Protein AF-A0A4W3GIQ6-F1 (afdb_monomer_lite)

Structure (mmCIF, N/CA/C/O backbone):
data_AF-A0A4W3GIQ6-F1
#
_entry.id   AF-A0A4W3GIQ6-F1
#
loop_
_atom_site.group_PDB
_atom_site.id
_atom_site.type_symbol
_atom_site.label_atom_id
_atom_site.label_alt_id
_atom_site.label_comp_id
_atom_site.label_asym_id
_atom_site.label_entity_id
_atom_site.label_seq_id
_atom_site.pdbx_PDB_ins_code
_atom_site.Cartn_x
_atom_site.Cartn_y
_atom_site.Cartn_z
_atom_site.occupancy
_atom_site.B_iso_or_equiv
_atom_site.auth_seq_id
_atom_site.auth_comp_id
_atom_site.auth_asym_id
_atom_site.auth_atom_id
_atom_site.pdbx_PDB_model_num
ATOM 1 N N . MET A 1 1 ? 20.572 2.995 -26.412 1.00 50.03 1 MET A N 1
ATOM 2 C CA . MET A 1 1 ? 19.879 2.388 -25.250 1.00 50.03 1 MET A CA 1
ATOM 3 C C . MET A 1 1 ? 20.433 2.859 -23.903 1.00 50.03 1 MET A C 1
ATOM 5 O O . MET A 1 1 ? 19.616 3.106 -23.028 1.00 50.03 1 MET A O 1
ATOM 9 N N . CYS A 1 2 ? 21.740 3.124 -23.748 1.00 49.47 2 CYS A N 1
ATOM 10 C CA . CYS A 1 2 ? 22.317 3.645 -22.491 1.00 49.47 2 CYS A CA 1
ATOM 11 C C . CYS A 1 2 ? 21.646 4.917 -21.933 1.00 49.47 2 CYS A C 1
ATOM 13 O O . CYS A 1 2 ? 21.373 4.973 -20.739 1.00 49.47 2 CYS A O 1
ATOM 15 N N . LEU A 1 3 ? 21.278 5.895 -22.777 1.00 50.72 3 LEU A N 1
ATOM 16 C CA . LEU A 1 3 ? 20.589 7.113 -22.309 1.00 50.72 3 LEU A CA 1
ATOM 17 C C . LEU A 1 3 ? 19.235 6.830 -21.635 1.00 50.72 3 LEU A C 1
ATOM 19 O O . LEU A 1 3 ? 18.854 7.556 -20.724 1.00 50.72 3 LEU A O 1
ATOM 23 N N . ARG A 1 4 ? 18.512 5.782 -22.060 1.00 53.38 4 ARG A N 1
ATOM 24 C CA . ARG A 1 4 ? 17.213 5.397 -21.479 1.00 53.38 4 ARG A CA 1
ATOM 25 C C . ARG A 1 4 ? 17.371 4.741 -20.108 1.00 53.38 4 ARG A C 1
ATOM 27 O O . ARG A 1 4 ? 16.558 5.010 -19.238 1.00 53.38 4 ARG A O 1
ATOM 34 N N . VAL A 1 5 ? 18.429 3.958 -19.893 1.00 54.69 5 VAL A N 1
ATOM 35 C CA . VAL A 1 5 ? 18.734 3.335 -18.590 1.00 54.69 5 VAL A CA 1
ATOM 36 C C . VAL A 1 5 ? 19.103 4.397 -17.560 1.00 54.69 5 VAL A C 1
ATOM 38 O O . VAL A 1 5 ? 18.556 4.413 -16.459 1.00 54.69 5 VAL A O 1
ATOM 41 N N . THR A 1 6 ? 19.961 5.344 -17.950 1.00 55.41 6 THR A N 1
ATOM 42 C CA . THR A 1 6 ? 20.286 6.509 -17.124 1.00 55.41 6 THR A CA 1
ATOM 43 C C . THR A 1 6 ? 19.043 7.351 -16.850 1.00 55.41 6 THR A C 1
ATOM 45 O O . THR A 1 6 ? 18.861 7.768 -15.718 1.00 55.41 6 THR A O 1
ATOM 48 N N . LEU A 1 7 ? 18.144 7.540 -17.827 1.00 54.91 7 LEU A N 1
ATOM 49 C CA . LEU A 1 7 ? 16.871 8.249 -17.633 1.00 54.91 7 LEU A CA 1
ATOM 50 C C . LEU A 1 7 ? 15.909 7.526 -16.685 1.00 54.91 7 LEU A C 1
ATOM 52 O O . LEU A 1 7 ? 15.291 8.195 -15.870 1.00 54.91 7 LEU A O 1
ATOM 56 N N . VAL A 1 8 ? 15.782 6.197 -16.731 1.00 59.94 8 VAL A N 1
ATOM 57 C CA . VAL A 1 8 ? 14.928 5.448 -15.786 1.00 59.94 8 VAL A CA 1
ATOM 58 C C . VAL A 1 8 ? 15.462 5.587 -14.355 1.00 59.94 8 VAL A C 1
ATOM 60 O O . VAL A 1 8 ? 14.696 5.922 -13.454 1.00 59.94 8 VAL A O 1
ATOM 63 N N . PHE A 1 9 ? 16.778 5.461 -14.158 1.00 59.88 9 PHE A N 1
ATOM 64 C CA . PHE A 1 9 ? 17.417 5.661 -12.851 1.00 59.88 9 PHE A CA 1
ATOM 65 C C . PHE A 1 9 ? 17.487 7.132 -12.396 1.00 59.88 9 PHE A C 1
ATOM 67 O O . PHE A 1 9 ? 17.480 7.386 -11.194 1.00 59.88 9 PHE A O 1
ATOM 74 N N . LEU A 1 10 ? 17.523 8.109 -13.314 1.00 57.25 10 LEU A N 1
ATOM 75 C CA . LEU A 1 10 ? 17.414 9.539 -12.978 1.00 57.25 10 LEU A CA 1
ATOM 76 C C . LEU A 1 10 ? 15.967 9.966 -12.699 1.00 57.25 10 LEU A C 1
ATOM 78 O O . LEU A 1 10 ? 15.744 10.865 -11.894 1.00 57.25 10 LEU A O 1
ATOM 82 N N . SER A 1 11 ? 14.995 9.377 -13.400 1.00 60.41 11 SER A N 1
ATOM 83 C CA . SER A 1 11 ? 13.588 9.799 -13.357 1.00 60.41 11 SER A CA 1
ATOM 84 C C . SER A 1 11 ? 12.862 9.340 -12.099 1.00 60.41 11 SER A C 1
ATOM 86 O O . SER A 1 11 ? 11.933 10.019 -11.664 1.00 60.41 11 SER A O 1
ATOM 88 N N . VAL A 1 12 ? 13.292 8.232 -11.486 1.00 64.94 12 VAL A N 1
ATOM 89 C CA . VAL A 1 12 ? 12.781 7.778 -10.191 1.00 64.94 12 VAL A CA 1
ATOM 90 C C . VAL A 1 12 ? 13.842 8.062 -9.129 1.00 64.94 12 VAL A C 1
ATOM 92 O O . VAL A 1 12 ? 14.806 7.306 -9.018 1.00 64.94 12 VAL A O 1
ATOM 95 N N . PRO A 1 13 ? 13.705 9.132 -8.323 1.00 72.06 13 PRO A N 1
ATOM 96 C CA . PRO A 1 13 ? 14.735 9.484 -7.362 1.00 72.06 13 PRO A CA 1
ATOM 97 C C . PRO A 1 13 ? 14.794 8.400 -6.273 1.00 72.06 13 PRO A C 1
ATOM 99 O O . PRO A 1 13 ? 13.807 8.226 -5.546 1.00 72.06 13 PRO A O 1
ATOM 102 N N . PRO A 1 14 ? 15.928 7.701 -6.079 1.00 76.81 14 PRO A N 1
ATOM 103 C CA . PRO A 1 14 ? 16.051 6.669 -5.044 1.00 76.81 14 PRO A CA 1
ATOM 104 C C . PRO A 1 14 ? 15.769 7.224 -3.640 1.00 76.81 14 PRO A C 1
ATOM 106 O O . PRO A 1 14 ? 15.266 6.517 -2.770 1.00 76.81 14 PRO A O 1
ATOM 109 N N . GLN A 1 15 ? 16.000 8.525 -3.444 1.00 85.62 15 GLN A N 1
ATOM 110 C CA . GLN A 1 15 ? 15.651 9.255 -2.226 1.00 85.62 15 GLN A CA 1
ATOM 111 C C . GLN A 1 15 ? 14.144 9.241 -1.936 1.00 85.62 15 GLN A C 1
ATOM 113 O O . GLN A 1 15 ? 13.733 9.035 -0.794 1.00 85.62 15 GLN A O 1
ATOM 118 N N . VAL A 1 16 ? 13.308 9.435 -2.961 1.00 90.19 16 VAL A N 1
ATOM 119 C CA . VAL A 1 16 ? 11.848 9.448 -2.805 1.00 90.19 16 VAL A CA 1
ATOM 120 C C . VAL A 1 16 ? 11.348 8.045 -2.476 1.00 90.19 16 VAL A C 1
ATOM 122 O O . VAL A 1 16 ? 10.578 7.885 -1.529 1.00 90.19 16 VAL A O 1
ATOM 125 N N . LEU A 1 17 ? 11.836 7.019 -3.181 1.00 92.06 17 LEU A N 1
ATOM 126 C CA . LEU A 1 17 ? 11.490 5.626 -2.878 1.00 92.06 17 LEU A CA 1
ATOM 127 C C . LEU A 1 17 ? 11.915 5.226 -1.462 1.00 92.06 17 LEU A C 1
ATOM 129 O O . LEU A 1 17 ? 11.131 4.616 -0.737 1.00 92.06 17 LEU A O 1
ATOM 133 N N . GLY A 1 18 ? 13.117 5.625 -1.040 1.00 92.44 18 GLY A N 1
ATOM 134 C CA . GLY A 1 18 ? 13.592 5.417 0.326 1.00 92.44 18 GLY A CA 1
ATOM 135 C C . GLY A 1 18 ? 12.710 6.110 1.369 1.00 92.44 18 GLY A C 1
ATOM 136 O O . GLY A 1 18 ? 12.357 5.506 2.379 1.00 92.44 18 GLY A O 1
ATOM 137 N N . SER A 1 19 ? 12.275 7.346 1.106 1.00 95.06 19 SER A N 1
ATOM 138 C CA . SER A 1 19 ? 11.359 8.075 1.994 1.00 95.06 19 SER A CA 1
ATOM 139 C C . SER A 1 19 ? 10.010 7.364 2.146 1.00 95.06 19 SER A C 1
ATOM 141 O O . SER A 1 19 ? 9.501 7.219 3.260 1.00 95.06 19 SER A O 1
ATOM 143 N N . VAL A 1 20 ? 9.440 6.877 1.039 1.00 95.75 20 VAL A N 1
ATOM 144 C CA . VAL A 1 20 ? 8.175 6.127 1.047 1.00 95.75 20 VAL A CA 1
ATOM 145 C C . VAL A 1 20 ? 8.330 4.804 1.798 1.00 95.75 20 VAL A C 1
ATOM 147 O O . VAL A 1 20 ? 7.506 4.509 2.664 1.00 95.75 20 VAL A O 1
ATOM 150 N N . LYS A 1 21 ? 9.411 4.054 1.542 1.00 95.50 21 LYS A N 1
ATOM 151 C CA . LYS A 1 21 ? 9.742 2.820 2.269 1.00 95.50 21 LYS A CA 1
ATOM 152 C C . LYS A 1 21 ? 9.800 3.062 3.776 1.00 95.50 21 LYS A C 1
ATOM 154 O O . LYS A 1 21 ? 9.095 2.389 4.521 1.00 95.50 21 LYS A O 1
ATOM 159 N N . ASN A 1 22 ? 10.549 4.074 4.212 1.00 96.88 22 ASN A N 1
ATOM 160 C CA . ASN A 1 22 ? 10.688 4.391 5.632 1.00 96.88 22 ASN A CA 1
ATOM 161 C C . ASN A 1 22 ? 9.341 4.749 6.273 1.00 96.88 22 ASN A C 1
ATOM 163 O O . ASN A 1 22 ? 9.043 4.298 7.373 1.00 96.88 22 ASN A O 1
ATOM 167 N N . LYS A 1 23 ? 8.486 5.521 5.588 1.00 96.88 23 LYS A N 1
ATOM 168 C CA . LYS A 1 23 ? 7.137 5.841 6.091 1.00 96.88 23 LYS A CA 1
ATOM 169 C C . LYS A 1 23 ? 6.265 4.593 6.253 1.00 96.88 23 LYS A C 1
ATOM 171 O O . LYS A 1 23 ? 5.519 4.508 7.225 1.00 96.88 23 LYS A O 1
ATOM 176 N N . ILE A 1 24 ? 6.358 3.642 5.323 1.00 96.69 24 ILE A N 1
ATOM 177 C CA . ILE A 1 24 ? 5.632 2.368 5.398 1.00 96.69 24 ILE A CA 1
ATOM 178 C C . ILE A 1 24 ? 6.151 1.523 6.566 1.00 96.69 24 ILE A C 1
ATOM 180 O O . ILE A 1 24 ? 5.344 1.003 7.329 1.00 96.69 24 ILE A O 1
ATOM 184 N N . GLU A 1 25 ? 7.469 1.414 6.734 1.00 96.50 25 GLU A N 1
ATOM 185 C CA . GLU A 1 25 ? 8.089 0.630 7.812 1.00 96.50 25 GLU A CA 1
ATOM 186 C C . GLU A 1 25 ? 7.768 1.200 9.196 1.00 96.50 25 GLU A C 1
ATOM 188 O O . GLU A 1 25 ? 7.383 0.451 10.092 1.00 96.50 25 GLU A O 1
ATOM 193 N N . LEU A 1 26 ? 7.833 2.526 9.352 1.00 97.25 26 LEU A N 1
ATOM 194 C CA . LEU A 1 26 ? 7.429 3.204 10.585 1.00 97.25 26 LEU A CA 1
ATOM 195 C C . LEU A 1 26 ? 5.961 2.924 10.918 1.00 97.25 26 LEU A C 1
ATOM 197 O O . LEU A 1 26 ? 5.647 2.577 12.052 1.00 97.25 26 LEU A O 1
ATOM 201 N N . PHE A 1 27 ? 5.063 3.024 9.933 1.00 96.75 27 PHE A N 1
ATOM 202 C CA . PHE A 1 27 ? 3.649 2.713 10.141 1.00 96.75 27 PHE A CA 1
ATOM 203 C C . PHE A 1 27 ? 3.435 1.235 10.501 1.00 96.75 27 PHE A C 1
ATOM 205 O O . PHE A 1 27 ? 2.704 0.923 11.440 1.00 96.75 27 PHE A O 1
ATOM 212 N N . ALA A 1 28 ? 4.099 0.321 9.792 1.00 96.00 28 ALA A N 1
ATOM 213 C CA . ALA A 1 28 ? 4.004 -1.111 10.050 1.00 96.00 28 ALA A CA 1
ATOM 214 C C . ALA A 1 28 ? 4.462 -1.467 11.472 1.00 96.00 28 ALA A C 1
ATOM 216 O O . ALA A 1 28 ? 3.819 -2.283 12.123 1.00 96.00 28 ALA A O 1
ATOM 217 N N . GLY A 1 29 ? 5.513 -0.811 11.979 1.00 95.94 29 GLY A N 1
ATOM 218 C CA . GLY A 1 29 ? 5.995 -0.998 13.350 1.00 95.94 29 GLY A CA 1
ATOM 219 C C . GLY A 1 29 ? 5.024 -0.515 14.431 1.00 95.94 29 GLY A C 1
ATOM 220 O O . GLY A 1 29 ? 5.057 -1.024 15.545 1.00 95.94 29 GLY A O 1
ATOM 221 N N . THR A 1 30 ? 4.138 0.435 14.113 1.00 96.12 30 THR A N 1
ATOM 222 C CA . THR A 1 30 ? 3.107 0.920 15.052 1.00 96.12 30 THR A CA 1
ATOM 223 C C . THR A 1 30 ? 1.830 0.084 15.050 1.00 96.12 30 THR A C 1
ATOM 225 O O . THR A 1 30 ? 1.020 0.208 15.964 1.00 96.12 30 THR A O 1
ATOM 228 N N . GLN A 1 31 ? 1.622 -0.747 14.025 1.00 95.94 31 GLN A N 1
ATOM 229 C CA . GLN A 1 31 ? 0.358 -1.438 13.813 1.00 95.94 31 GLN A CA 1
ATOM 230 C C . GLN A 1 31 ? 0.495 -2.943 14.070 1.00 95.94 31 GLN A C 1
ATOM 232 O O . GLN A 1 31 ? 1.033 -3.676 13.247 1.00 95.94 31 GLN A O 1
ATOM 237 N N . GLU A 1 32 ? -0.083 -3.419 15.174 1.00 92.44 32 GLU A N 1
ATOM 238 C CA . GLU A 1 32 ? 0.042 -4.816 15.629 1.00 92.44 32 GLU A CA 1
ATOM 239 C C . GLU A 1 32 ? -0.439 -5.841 14.579 1.00 92.44 32 GLU A C 1
ATOM 241 O O . GLU A 1 32 ? 0.286 -6.761 14.207 1.00 92.44 32 GLU A O 1
ATOM 246 N N . ASP A 1 33 ? -1.631 -5.635 14.009 1.00 94.62 33 ASP A N 1
ATOM 247 C CA . ASP A 1 33 ? -2.226 -6.531 13.004 1.00 94.62 33 ASP A CA 1
ATOM 248 C C . ASP A 1 33 ? -1.744 -6.296 11.559 1.00 94.62 33 ASP A C 1
ATOM 250 O O . ASP A 1 33 ? -2.366 -6.779 10.601 1.00 94.62 33 ASP A O 1
ATOM 254 N N . PHE A 1 34 ? -0.658 -5.543 11.355 1.00 96.81 34 PHE A N 1
ATOM 255 C CA . PHE A 1 34 ? -0.210 -5.158 10.015 1.00 96.81 34 PHE A CA 1
ATOM 256 C C . PHE A 1 34 ? -0.017 -6.349 9.056 1.00 96.81 34 PHE A C 1
ATOM 258 O O . PHE A 1 34 ? -0.555 -6.282 7.946 1.00 96.81 34 PHE A O 1
ATOM 265 N N . PRO A 1 35 ? 0.639 -7.470 9.436 1.00 96.81 35 PRO A N 1
ATOM 266 C CA . PRO A 1 35 ? 0.822 -8.611 8.531 1.00 96.81 35 PRO A CA 1
ATOM 267 C C . PRO A 1 35 ? -0.505 -9.226 8.062 1.00 96.81 35 PRO A C 1
ATOM 269 O O . PRO A 1 35 ? -0.687 -9.531 6.879 1.00 96.81 35 PRO A O 1
ATOM 272 N N . THR A 1 36 ? -1.472 -9.354 8.972 1.00 97.19 36 THR A N 1
ATOM 273 C CA . THR A 1 36 ? -2.807 -9.887 8.674 1.00 97.19 36 THR A CA 1
ATOM 274 C C . THR A 1 36 ? -3.578 -8.955 7.741 1.00 97.19 36 THR A C 1
ATOM 276 O O . THR A 1 36 ? -4.224 -9.406 6.788 1.00 97.19 36 THR A O 1
ATOM 279 N N . LEU A 1 37 ? -3.508 -7.644 7.986 1.00 97.50 37 LEU A N 1
ATOM 280 C CA . LEU A 1 37 ? -4.124 -6.627 7.134 1.00 97.50 37 LEU A CA 1
ATOM 281 C C . LEU A 1 37 ? -3.494 -6.609 5.737 1.00 97.50 37 LEU A C 1
ATOM 283 O O . LEU A 1 37 ? -4.222 -6.562 4.744 1.00 97.50 37 LEU A O 1
ATOM 287 N N . LEU A 1 38 ? -2.168 -6.722 5.652 1.00 97.50 38 LEU A N 1
ATOM 288 C CA . LEU A 1 38 ? -1.419 -6.781 4.398 1.00 97.50 38 LEU A CA 1
ATOM 289 C C . LEU A 1 38 ? -1.835 -7.991 3.554 1.00 97.50 38 LEU A C 1
ATOM 291 O O . LEU A 1 38 ? -2.107 -7.860 2.358 1.00 97.50 38 LEU A O 1
ATOM 295 N N . PHE A 1 39 ? -1.972 -9.162 4.180 1.00 97.25 39 PHE A N 1
ATOM 296 C CA . PHE A 1 39 ? -2.445 -10.370 3.507 1.00 97.25 39 PHE A CA 1
ATOM 297 C C . PHE A 1 39 ? -3.875 -10.219 2.969 1.00 97.25 39 PHE A C 1
ATOM 299 O O . PHE A 1 39 ? -4.151 -10.570 1.817 1.00 97.25 39 PHE A O 1
ATOM 306 N N . LYS A 1 40 ? -4.785 -9.648 3.770 1.00 97.00 40 LYS A N 1
ATOM 307 C CA . LYS A 1 40 ? -6.161 -9.347 3.341 1.00 97.00 40 LYS A CA 1
ATOM 308 C C . LYS A 1 40 ? -6.183 -8.364 2.167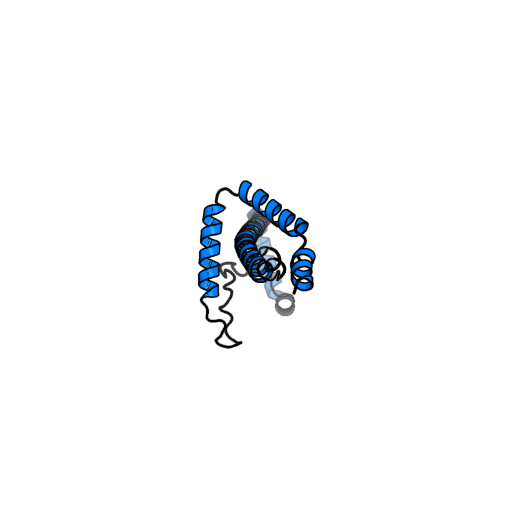 1.00 97.00 40 LYS A C 1
ATOM 310 O O . LYS A 1 40 ? -6.911 -8.592 1.202 1.00 97.00 40 LYS A O 1
ATOM 315 N N . ALA A 1 41 ? -5.372 -7.309 2.221 1.00 96.75 41 ALA A N 1
ATOM 316 C CA . ALA A 1 41 ? -5.278 -6.308 1.163 1.00 96.75 41 ALA A CA 1
ATOM 317 C C . ALA A 1 41 ? -4.751 -6.904 -0.149 1.00 96.75 41 ALA A C 1
ATOM 319 O O . ALA A 1 41 ? -5.342 -6.665 -1.201 1.00 96.75 41 ALA A O 1
ATOM 320 N N . ARG A 1 42 ? -3.706 -7.741 -0.096 1.00 96.00 42 ARG A N 1
ATOM 321 C CA . ARG A 1 42 ? -3.185 -8.444 -1.279 1.00 96.00 42 ARG A CA 1
ATOM 322 C C . ARG A 1 42 ? -4.251 -9.343 -1.907 1.00 96.00 42 ARG A C 1
ATOM 324 O O . ARG A 1 42 ? -4.494 -9.242 -3.106 1.00 96.00 42 ARG A O 1
ATOM 331 N N . LYS A 1 43 ? -4.942 -10.163 -1.105 1.00 95.00 43 LYS A N 1
ATOM 332 C CA . LYS A 1 43 ? -6.057 -10.998 -1.590 1.00 95.00 43 LYS A CA 1
ATOM 333 C C . LYS A 1 43 ? -7.153 -10.168 -2.258 1.00 95.00 43 LYS A C 1
ATOM 335 O O . LYS A 1 43 ? -7.638 -10.539 -3.323 1.00 95.00 43 LYS A O 1
ATOM 340 N N . TYR A 1 44 ? -7.519 -9.041 -1.651 1.00 94.25 44 TYR A N 1
ATOM 341 C CA . TYR A 1 44 ? -8.531 -8.142 -2.194 1.00 94.25 44 TYR A CA 1
ATOM 342 C C . TYR A 1 44 ? -8.113 -7.529 -3.538 1.00 94.25 44 TYR A C 1
ATOM 344 O O . TYR A 1 44 ? -8.908 -7.522 -4.475 1.00 94.25 44 TYR A O 1
ATOM 352 N N . LEU A 1 45 ? -6.873 -7.044 -3.656 1.00 92.75 45 LEU A N 1
ATOM 353 C CA . LEU A 1 45 ? -6.371 -6.457 -4.901 1.00 92.75 45 LEU A CA 1
ATOM 354 C C . LEU A 1 45 ? -6.266 -7.489 -6.026 1.00 92.75 45 LEU A C 1
ATOM 356 O O . LEU A 1 45 ? -6.658 -7.182 -7.144 1.00 92.75 45 LEU A O 1
ATOM 360 N N . ILE A 1 46 ? -5.834 -8.717 -5.730 1.00 90.88 46 ILE A N 1
ATOM 361 C CA . ILE A 1 46 ? -5.814 -9.811 -6.714 1.00 90.88 46 ILE A CA 1
ATOM 362 C C . ILE A 1 46 ? -7.232 -10.121 -7.202 1.00 90.88 46 ILE A C 1
ATOM 364 O O . ILE A 1 46 ? -7.471 -10.184 -8.405 1.00 90.88 46 ILE A O 1
ATOM 368 N N . ALA A 1 47 ? -8.192 -10.270 -6.283 1.00 90.00 47 ALA A N 1
ATOM 369 C CA . ALA A 1 47 ? -9.585 -10.525 -6.647 1.00 90.00 47 ALA A CA 1
ATOM 370 C C . ALA A 1 47 ? -10.175 -9.395 -7.508 1.00 90.00 47 ALA A C 1
ATOM 372 O O . ALA A 1 47 ? -10.953 -9.662 -8.418 1.00 90.00 47 ALA A O 1
ATOM 373 N N . ARG A 1 48 ? -9.775 -8.142 -7.256 1.00 85.38 48 ARG A N 1
ATOM 374 C CA . ARG A 1 48 ? -10.146 -6.993 -8.093 1.00 85.38 48 ARG A CA 1
ATOM 375 C C . ARG A 1 48 ? -9.438 -6.960 -9.443 1.00 85.38 48 ARG A C 1
ATOM 377 O O . ARG A 1 48 ? -10.054 -6.531 -10.405 1.00 85.38 48 ARG A O 1
ATOM 384 N N . GLY A 1 49 ? -8.171 -7.355 -9.514 1.00 76.56 49 GLY A N 1
ATOM 385 C CA . GLY A 1 49 ? -7.406 -7.406 -10.762 1.00 76.56 49 GLY A CA 1
ATOM 386 C C . GLY A 1 49 ? -7.868 -8.519 -11.703 1.00 76.56 49 GLY A C 1
ATOM 387 O O . GLY A 1 49 ? -7.673 -8.409 -12.902 1.00 76.56 49 GLY A O 1
ATOM 388 N N . LYS A 1 50 ? -8.521 -9.557 -11.162 1.00 68.06 50 LYS A N 1
ATOM 389 C CA . LYS A 1 50 ? -9.133 -10.656 -11.924 1.00 68.06 50 LYS A CA 1
ATOM 390 C C . LYS A 1 50 ? -10.467 -10.281 -12.591 1.00 68.06 50 LYS A C 1
ATOM 392 O O . LYS A 1 50 ? -11.038 -11.108 -13.291 1.00 68.06 50 LYS A O 1
ATOM 397 N N . LEU A 1 51 ? -10.988 -9.072 -12.362 1.00 57.69 51 LEU A N 1
ATOM 398 C CA . LEU A 1 51 ? -11.993 -8.519 -13.266 1.00 57.69 51 LEU A CA 1
ATOM 399 C C . LEU A 1 51 ? -11.294 -8.245 -14.594 1.00 57.69 51 LEU A C 1
ATOM 401 O O . LEU A 1 51 ? -10.388 -7.416 -14.634 1.00 57.69 51 LEU A O 1
ATOM 405 N N . ASP A 1 52 ? -11.699 -8.947 -15.647 1.00 55.94 52 ASP A N 1
ATOM 406 C CA . ASP A 1 52 ? -11.250 -8.682 -17.010 1.00 55.94 52 ASP A CA 1
ATOM 407 C C . ASP A 1 52 ? -11.526 -7.213 -17.360 1.00 55.94 52 ASP A C 1
ATOM 409 O O . ASP A 1 52 ? -12.648 -6.818 -17.667 1.00 55.94 52 ASP A O 1
ATOM 413 N N . TRP A 1 53 ? -10.489 -6.375 -17.301 1.00 52.66 53 TRP A N 1
ATOM 414 C CA . TRP A 1 53 ? -10.551 -4.968 -17.715 1.00 52.66 53 TRP A CA 1
ATOM 415 C C . TRP A 1 53 ? -10.742 -4.808 -19.232 1.00 52.66 53 TRP A C 1
ATOM 417 O O . TRP A 1 53 ? -10.920 -3.691 -19.715 1.00 52.66 53 TRP A O 1
ATOM 427 N N . THR A 1 54 ? -10.689 -5.910 -19.984 1.00 55.31 54 THR A N 1
ATOM 428 C CA . THR A 1 54 ? -10.938 -5.987 -21.426 1.00 55.31 54 THR A CA 1
ATOM 429 C C . THR A 1 54 ? -12.420 -5.976 -21.790 1.00 55.31 54 THR A C 1
ATOM 431 O O . THR A 1 54 ? -12.725 -5.776 -22.964 1.00 55.31 54 THR A O 1
ATOM 434 N N . ASP A 1 55 ? -13.339 -6.121 -20.828 1.00 44.97 55 ASP A N 1
ATOM 435 C CA . ASP A 1 55 ? -14.771 -6.027 -21.105 1.00 44.97 55 ASP A CA 1
ATOM 436 C C . ASP A 1 55 ? -15.344 -4.656 -20.698 1.00 44.97 55 ASP A C 1
ATOM 438 O O . ASP A 1 55 ? -15.746 -4.414 -19.562 1.00 44.97 55 ASP A O 1
ATOM 442 N N . SER A 1 56 ? -15.391 -3.763 -21.691 1.00 41.28 56 SER A N 1
ATOM 443 C CA . SER A 1 56 ? -16.333 -2.642 -21.822 1.00 41.28 56 SER A CA 1
ATOM 444 C C . SER A 1 56 ? -16.230 -1.443 -20.834 1.00 41.28 56 SER A C 1
ATOM 446 O O . SER A 1 56 ? -16.306 -1.593 -19.612 1.00 41.28 56 SER A O 1
ATOM 448 N N . PRO A 1 57 ? -16.176 -0.182 -21.331 1.00 47.28 57 PRO A N 1
ATOM 449 C CA . PRO A 1 57 ? -16.142 1.037 -20.513 1.00 47.28 57 PRO A CA 1
ATOM 450 C C . PRO A 1 57 ? -17.533 1.360 -19.940 1.00 47.28 57 PRO A C 1
ATOM 452 O O . PRO A 1 57 ? -18.178 2.328 -20.333 1.00 47.28 57 PRO A O 1
ATOM 455 N N . GLY A 1 58 ? -18.038 0.530 -19.028 1.00 51.22 58 GLY A N 1
ATOM 456 C CA . GLY A 1 58 ? -19.396 0.714 -18.506 1.00 51.22 58 GLY A CA 1
ATOM 457 C C . GLY A 1 58 ? -19.711 0.044 -17.179 1.00 51.22 58 GLY A C 1
ATOM 458 O O . GLY A 1 58 ? -2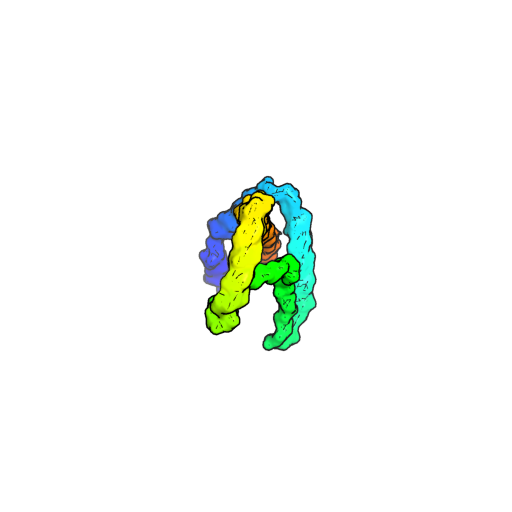0.618 0.499 -16.488 1.00 51.22 58 GLY A O 1
ATOM 459 N N . THR A 1 59 ? -18.950 -0.966 -16.757 1.00 42.69 59 THR A N 1
ATOM 460 C CA . THR A 1 59 ? -19.244 -1.664 -15.498 1.00 42.69 59 THR A CA 1
ATOM 461 C C . THR A 1 59 ? -18.055 -1.583 -14.566 1.00 42.69 59 THR A C 1
ATOM 463 O O . THR A 1 59 ? -17.356 -2.554 -14.306 1.00 42.69 59 THR A O 1
ATOM 466 N N . VAL A 1 60 ? -17.845 -0.388 -14.010 1.00 51.19 60 VAL A N 1
ATOM 467 C CA . VAL A 1 60 ? -17.143 -0.274 -12.731 1.00 51.19 60 VAL A CA 1
ATOM 468 C C . VAL A 1 60 ? -17.937 -1.146 -11.752 1.00 51.19 60 VAL A C 1
ATOM 470 O O . VAL A 1 60 ? -19.115 -0.845 -11.522 1.00 51.19 60 VAL A O 1
ATOM 473 N N . PRO A 1 61 ? -17.366 -2.216 -11.165 1.00 50.03 61 PRO A N 1
ATOM 474 C CA . PRO A 1 61 ? -18.010 -2.885 -10.046 1.00 50.03 61 PRO A CA 1
ATOM 475 C C . PRO A 1 61 ? -18.317 -1.795 -9.032 1.00 50.03 61 PRO A C 1
ATOM 477 O O . PRO A 1 61 ? -17.421 -0.977 -8.771 1.00 50.03 61 PRO A O 1
ATOM 480 N N . PRO A 1 62 ? -19.545 -1.717 -8.490 1.00 44.38 62 PRO A N 1
ATOM 481 C CA . PRO A 1 62 ? -19.854 -0.681 -7.537 1.00 44.38 62 PRO A CA 1
ATOM 482 C C . PRO A 1 62 ? -18.808 -0.816 -6.447 1.00 44.38 62 PRO A C 1
ATOM 484 O O . PRO A 1 62 ? -18.708 -1.846 -5.773 1.00 44.38 62 PRO A O 1
ATOM 487 N N . LEU A 1 63 ? -17.999 0.233 -6.308 1.00 49.66 63 LEU A N 1
ATOM 488 C CA . LEU A 1 63 ? -17.316 0.522 -5.076 1.00 49.66 63 LEU A CA 1
ATOM 489 C C . LEU A 1 63 ? -18.469 0.620 -4.084 1.00 49.66 63 LEU A C 1
ATOM 491 O O . LEU A 1 63 ? -19.077 1.679 -3.934 1.00 49.66 63 LEU A O 1
ATOM 495 N N . ARG A 1 64 ? -18.854 -0.512 -3.488 1.00 50.38 64 ARG A N 1
ATOM 496 C CA . ARG A 1 64 ? -19.711 -0.567 -2.321 1.00 50.38 64 ARG A CA 1
ATOM 497 C C . ARG A 1 64 ? -18.855 0.090 -1.249 1.00 50.38 64 ARG A C 1
ATOM 499 O O . ARG A 1 64 ? -18.204 -0.566 -0.442 1.00 50.38 64 ARG A O 1
ATOM 506 N N . ARG A 1 65 ? -18.823 1.434 -1.306 1.00 43.28 65 ARG A N 1
ATOM 507 C CA . ARG A 1 65 ? -18.930 2.296 -0.141 1.00 43.28 65 ARG A CA 1
ATOM 508 C C . ARG A 1 65 ? -19.789 1.497 0.809 1.00 43.28 65 ARG A C 1
ATOM 510 O O . ARG A 1 65 ? -20.880 1.081 0.437 1.00 43.28 65 ARG A O 1
ATOM 517 N N . SER A 1 66 ? -19.228 1.155 1.951 1.00 41.56 66 SER A N 1
ATOM 518 C CA . SER A 1 66 ? -19.946 0.462 2.996 1.00 41.56 66 SER A CA 1
ATOM 519 C C . SER A 1 66 ? -21.196 1.288 3.323 1.00 41.56 66 SER A C 1
ATOM 521 O O . SER A 1 66 ? -21.139 2.217 4.122 1.00 41.56 66 SER A O 1
ATOM 523 N N . ASP A 1 67 ? -22.323 0.969 2.684 1.00 42.09 67 ASP A N 1
ATOM 524 C CA . ASP A 1 67 ? -23.649 1.550 2.919 1.00 42.09 67 ASP A CA 1
ATOM 525 C C . ASP A 1 67 ? -24.245 1.025 4.239 1.00 42.09 67 ASP A C 1
ATOM 527 O O . ASP A 1 67 ? -25.453 0.912 4.406 1.00 42.09 67 ASP A O 1
ATOM 531 N N . THR A 1 68 ? -23.396 0.716 5.221 1.00 46.91 68 THR A N 1
ATOM 532 C CA . THR A 1 68 ? -23.787 0.665 6.634 1.00 46.91 68 THR A CA 1
ATOM 533 C C . THR A 1 68 ? -23.548 2.001 7.331 1.00 46.91 68 THR A C 1
ATOM 535 O O . THR A 1 68 ? -23.859 2.153 8.512 1.00 46.91 68 THR A O 1
ATOM 538 N N . LEU A 1 69 ? -23.090 3.018 6.593 1.00 44.47 69 LEU A N 1
ATOM 539 C CA . LEU A 1 69 ? -23.345 4.400 6.958 1.00 44.47 69 LEU A CA 1
ATOM 540 C C . LEU A 1 69 ? -24.838 4.668 6.800 1.00 44.47 69 LEU A C 1
ATOM 542 O O . LEU A 1 69 ? -25.297 5.145 5.762 1.00 44.47 69 LEU A O 1
ATOM 546 N N . VAL A 1 70 ? -25.586 4.362 7.867 1.00 43.44 70 VAL A N 1
ATOM 547 C CA . VAL A 1 70 ? -26.880 4.974 8.156 1.00 43.44 70 VAL A CA 1
ATOM 548 C C . VAL A 1 70 ? -26.778 6.413 7.704 1.00 43.44 70 VAL A C 1
ATOM 550 O O . VAL A 1 70 ? -25.976 7.197 8.212 1.00 43.44 70 VAL A O 1
ATOM 553 N N . ARG A 1 71 ? -27.554 6.697 6.668 1.00 36.66 71 ARG A N 1
ATOM 554 C CA . ARG A 1 71 ? -27.735 7.993 6.063 1.00 36.66 71 ARG A CA 1
ATOM 555 C C . ARG A 1 71 ? -27.851 9.034 7.172 1.00 36.66 71 ARG A C 1
ATOM 557 O O . ARG A 1 71 ? -28.934 9.239 7.711 1.00 36.66 71 ARG A O 1
ATOM 564 N N . SER A 1 72 ? -26.750 9.725 7.480 1.00 49.56 72 SER A N 1
ATOM 565 C CA . SER A 1 72 ? -26.803 11.031 8.127 1.00 49.56 72 SER A CA 1
ATOM 566 C C . SER A 1 72 ? -27.371 11.955 7.064 1.00 49.56 72 SER A C 1
ATOM 568 O O . SER A 1 72 ? -26.665 12.618 6.304 1.00 49.56 72 SER A O 1
ATOM 570 N N . ARG A 1 73 ? -28.691 11.850 6.908 1.00 54.50 73 ARG A N 1
ATOM 571 C CA . ARG A 1 73 ? -29.532 12.672 6.061 1.00 54.50 73 ARG A CA 1
ATOM 572 C C . ARG A 1 73 ? -29.506 14.047 6.722 1.00 54.50 73 ARG A C 1
ATOM 574 O O . ARG A 1 73 ? -30.441 14.424 7.414 1.00 54.50 73 ARG A O 1
ATOM 581 N N . LYS A 1 74 ? -28.390 14.769 6.580 1.00 58.50 74 LYS A N 1
ATOM 582 C CA . LYS A 1 74 ? -28.402 16.220 6.742 1.00 58.50 74 LYS A CA 1
ATOM 583 C C . LYS A 1 74 ? -29.486 16.681 5.764 1.00 58.50 74 LYS A C 1
ATOM 585 O O . LYS A 1 74 ? -29.336 16.384 4.574 1.00 58.50 74 LYS A O 1
ATOM 590 N N . PRO A 1 75 ? -30.614 17.233 6.241 1.00 55.50 75 PRO A N 1
ATOM 591 C CA . PRO A 1 75 ? -31.687 17.626 5.344 1.00 55.50 75 PRO A CA 1
ATOM 592 C C . PRO A 1 75 ? -31.101 18.613 4.340 1.00 55.50 75 PRO A C 1
ATOM 594 O O . PRO A 1 75 ? -30.348 19.515 4.717 1.00 55.50 75 PRO A O 1
ATOM 597 N N . SER A 1 76 ? -31.376 18.383 3.057 1.00 60.66 76 SER A N 1
ATOM 598 C CA . SER A 1 76 ? -30.932 19.289 1.996 1.00 60.66 76 SER A CA 1
ATOM 599 C C . SER A 1 76 ? -31.460 20.691 2.305 1.00 60.66 76 SER A C 1
ATOM 601 O O . SER A 1 76 ? -32.571 20.822 2.815 1.00 60.66 76 SER A O 1
ATOM 603 N N . LEU A 1 77 ? -30.697 21.747 2.006 1.00 66.69 77 LEU A N 1
ATOM 604 C CA . LEU A 1 77 ? -31.132 23.132 2.230 1.00 66.69 77 LEU A CA 1
ATOM 605 C C . LEU A 1 77 ? -32.527 23.382 1.618 1.00 66.69 77 LEU A C 1
ATOM 607 O O . LEU A 1 77 ? -33.372 24.018 2.238 1.00 66.69 77 LEU A O 1
ATOM 611 N N . GLY A 1 78 ? -32.807 22.784 0.454 1.00 69.94 78 GLY A N 1
ATOM 612 C CA . GLY A 1 78 ? -34.130 22.830 -0.180 1.00 69.94 78 GLY A CA 1
ATOM 613 C C . GLY A 1 78 ? -35.225 22.098 0.607 1.00 69.94 78 GLY A C 1
ATOM 614 O O . GLY A 1 78 ? -36.361 22.554 0.654 1.00 69.94 78 GLY A O 1
ATOM 615 N N . GLU A 1 79 ? -34.881 21.010 1.296 1.00 64.38 79 GLU A N 1
ATOM 616 C CA . GLU A 1 79 ? -35.777 20.253 2.182 1.00 64.38 79 GLU A CA 1
ATOM 617 C C . GLU A 1 79 ? -36.084 21.035 3.474 1.00 64.38 79 GLU A C 1
ATOM 619 O O . GLU A 1 79 ? -37.194 20.970 4.001 1.00 64.38 79 GLU A O 1
ATOM 624 N N . LEU A 1 80 ? -35.121 21.826 3.963 1.00 64.62 80 LEU A N 1
ATOM 625 C CA . LEU A 1 80 ? -35.304 22.741 5.091 1.00 64.62 80 LEU A CA 1
ATOM 626 C C . LEU A 1 80 ? -36.209 23.927 4.716 1.00 64.62 80 LEU A C 1
ATOM 628 O O . LEU A 1 80 ? -37.105 24.277 5.483 1.00 64.62 80 LEU A O 1
ATOM 632 N N . ILE A 1 81 ? -36.029 24.489 3.518 1.00 64.69 81 ILE A N 1
ATOM 633 C CA . ILE A 1 81 ? -36.862 25.578 2.983 1.00 64.69 81 ILE A CA 1
ATOM 634 C C . ILE A 1 81 ? -38.307 25.100 2.760 1.00 64.69 81 ILE A C 1
ATOM 636 O O . ILE A 1 81 ? -39.241 25.778 3.176 1.00 64.69 81 ILE A O 1
ATOM 640 N N . LEU A 1 82 ? -38.508 23.897 2.210 1.00 62.09 82 LEU A N 1
ATOM 641 C CA . LEU A 1 82 ? -39.841 23.300 2.020 1.00 62.09 82 LEU A CA 1
ATOM 642 C C . LEU A 1 82 ? -40.576 23.018 3.339 1.00 62.09 82 LEU A C 1
ATOM 644 O O . LEU A 1 82 ? -41.797 23.157 3.420 1.00 62.09 82 LEU A O 1
ATOM 648 N N . ARG A 1 83 ? -39.850 22.657 4.405 1.00 59.91 83 ARG A N 1
ATOM 649 C CA . ARG A 1 83 ? -40.438 22.557 5.754 1.00 59.91 83 ARG A CA 1
ATOM 650 C C . ARG A 1 83 ? -40.818 23.926 6.308 1.00 59.91 83 ARG A C 1
ATOM 652 O O . ARG A 1 83 ? -41.834 24.038 6.991 1.00 59.91 83 ARG A O 1
ATOM 659 N N . HIS A 1 84 ? -40.026 24.955 6.013 1.00 56.31 84 HIS A N 1
ATOM 660 C CA . HIS A 1 84 ? -40.272 26.318 6.474 1.00 56.31 84 HIS A CA 1
ATOM 661 C C . HIS A 1 84 ? -41.525 26.936 5.831 1.00 56.31 84 HIS A C 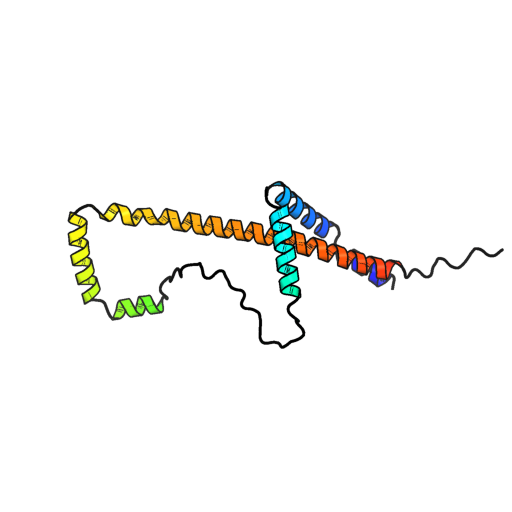1
ATOM 663 O O . HIS A 1 84 ? -42.236 27.695 6.485 1.00 56.31 84 HIS A O 1
ATOM 669 N N . THR A 1 85 ? -41.852 26.586 4.584 1.00 54.88 85 THR A N 1
ATOM 670 C CA . THR A 1 85 ? -43.011 27.157 3.876 1.00 54.88 85 THR A CA 1
ATOM 671 C C . THR A 1 85 ? -44.348 26.498 4.228 1.00 54.88 85 THR A C 1
ATOM 673 O O . THR A 1 85 ? -45.380 27.159 4.157 1.00 54.88 85 THR A O 1
ATOM 676 N N . HIS A 1 86 ? -44.358 25.235 4.672 1.00 54.47 86 HIS A N 1
ATOM 677 C CA . HIS A 1 86 ? -45.594 24.497 4.985 1.00 54.47 86 HIS A CA 1
ATOM 678 C C . HIS A 1 86 ? -45.879 24.283 6.483 1.00 54.47 86 HIS A C 1
ATOM 680 O O . HIS A 1 86 ? -46.876 23.648 6.829 1.00 54.47 86 HIS A O 1
ATOM 686 N N . SER A 1 87 ? -45.045 24.797 7.396 1.00 52.38 87 SER A N 1
ATOM 687 C CA . SER A 1 87 ? -4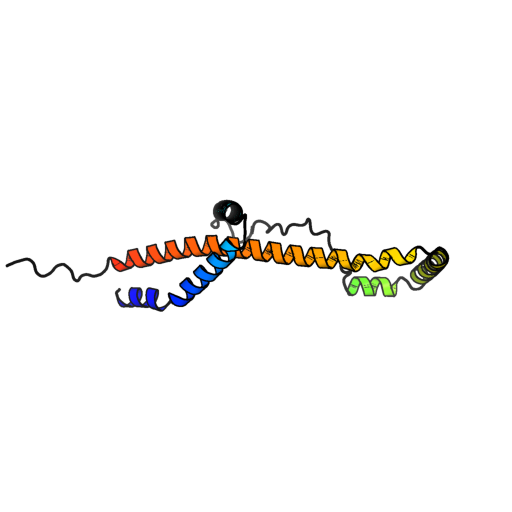5.158 24.509 8.836 1.00 52.38 87 SER A CA 1
ATOM 688 C C . SER A 1 87 ? -45.254 25.714 9.806 1.00 52.38 87 SER A C 1
ATOM 690 O O . SER A 1 87 ? -44.706 25.613 10.908 1.00 52.38 87 SER A O 1
ATOM 692 N N . PRO A 1 88 ? -45.980 26.820 9.539 1.00 56.94 88 PRO A N 1
ATOM 693 C CA . PRO A 1 88 ? -46.224 27.815 10.593 1.00 56.94 88 PRO A CA 1
ATOM 694 C C . PRO A 1 88 ? -47.078 27.265 11.753 1.00 56.94 88 PRO A C 1
ATOM 696 O O . PRO A 1 88 ? -46.828 27.563 12.917 1.00 56.94 88 PRO A O 1
ATOM 699 N N . THR A 1 89 ? -48.077 26.427 11.461 1.00 58.88 89 THR A N 1
ATOM 700 C CA . THR A 1 89 ? -49.080 25.949 12.436 1.00 58.88 89 THR A CA 1
ATOM 701 C C . THR A 1 89 ? -48.657 24.675 13.168 1.00 58.88 89 THR A C 1
ATOM 703 O O . THR A 1 89 ? -48.817 24.579 14.385 1.00 58.88 89 THR A O 1
ATOM 706 N N . ARG A 1 90 ? -48.046 23.717 12.460 1.00 57.12 90 ARG A N 1
ATOM 707 C CA . ARG A 1 90 ? -47.591 22.442 13.045 1.00 57.12 90 ARG A CA 1
ATOM 708 C C . ARG A 1 90 ? -46.371 22.617 13.958 1.00 57.12 90 ARG A C 1
ATOM 710 O O . ARG A 1 90 ? -46.306 21.975 15.002 1.00 57.12 90 ARG A O 1
ATOM 717 N N . ALA A 1 91 ? -45.444 23.517 13.617 1.00 57.34 91 ALA A N 1
ATOM 718 C CA . ALA A 1 91 ? -44.293 23.835 14.469 1.00 57.34 91 ALA A CA 1
ATOM 719 C C . ALA A 1 91 ? -44.722 24.531 15.769 1.00 57.34 91 ALA A C 1
ATOM 721 O O . ALA A 1 91 ? -44.165 24.256 16.827 1.00 57.34 91 ALA A O 1
ATOM 722 N N . ARG A 1 92 ? -45.761 25.375 15.708 1.00 57.72 92 ARG A N 1
ATOM 723 C CA . ARG A 1 92 ? -46.328 26.061 16.876 1.00 57.72 92 ARG A CA 1
ATOM 724 C C . ARG A 1 92 ? -47.037 25.086 17.818 1.00 57.72 92 ARG A C 1
ATOM 726 O O . ARG A 1 92 ? -46.808 25.146 19.020 1.00 57.72 92 ARG A O 1
ATOM 733 N N . GLN A 1 93 ? -47.804 24.135 17.277 1.00 63.94 93 GLN A N 1
ATOM 734 C CA . GLN A 1 93 ? -48.396 23.046 18.065 1.00 63.94 93 GLN A CA 1
ATOM 735 C C . GLN A 1 93 ? -47.321 22.127 18.665 1.00 63.94 93 GLN A C 1
AT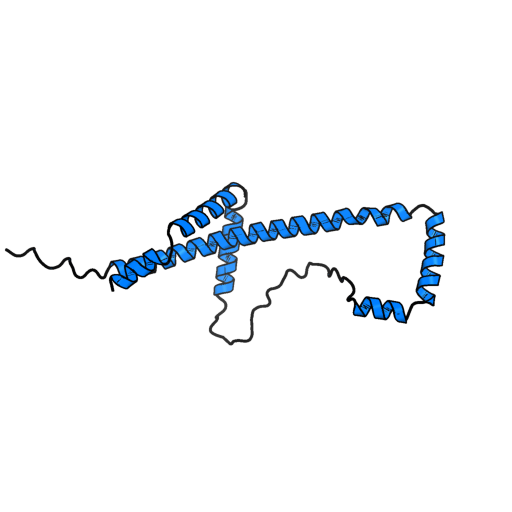OM 737 O O . GLN A 1 93 ? -47.357 21.849 19.859 1.00 63.94 93 GLN A O 1
ATOM 742 N N . ALA A 1 94 ? -46.310 21.716 17.893 1.00 62.38 94 ALA A N 1
ATOM 743 C CA . ALA A 1 94 ? -45.206 20.904 18.410 1.00 62.38 94 ALA A CA 1
ATOM 744 C C . ALA A 1 94 ? -44.405 21.630 19.507 1.00 62.38 94 ALA A C 1
ATOM 746 O O . ALA A 1 94 ? -44.066 21.018 20.516 1.00 62.38 94 ALA A O 1
ATOM 747 N N . ALA A 1 95 ? -44.167 22.938 19.363 1.00 61.19 95 ALA A N 1
ATOM 7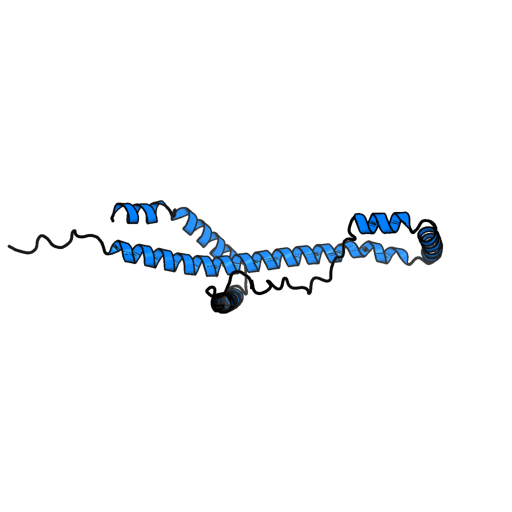48 C CA . ALA A 1 95 ? -43.531 23.761 20.391 1.00 61.19 95 ALA A CA 1
ATOM 749 C C . ALA A 1 95 ? -44.398 23.884 21.657 1.00 61.19 95 ALA A C 1
ATOM 751 O O . ALA A 1 95 ? -43.870 23.821 22.763 1.00 61.19 95 ALA A O 1
ATOM 752 N N . GLN A 1 96 ? -45.725 23.987 21.524 1.00 62.38 96 GLN A N 1
ATOM 753 C CA . GLN A 1 96 ? -46.648 23.974 22.666 1.00 62.38 96 GLN A CA 1
ATOM 754 C C . GLN A 1 96 ? -46.664 22.619 23.393 1.00 62.38 96 GLN A C 1
ATOM 756 O O . GLN A 1 96 ? -46.677 22.583 24.623 1.00 62.38 96 GLN A O 1
ATOM 761 N N . HIS A 1 97 ? -46.611 21.506 22.657 1.00 57.38 97 HIS A N 1
ATOM 762 C CA . HIS A 1 97 ? -46.488 20.169 23.245 1.00 57.38 97 HIS A CA 1
ATOM 763 C C . HIS A 1 97 ? -45.105 19.936 23.884 1.00 57.38 97 HIS A C 1
ATOM 765 O O . HIS A 1 97 ? -45.027 19.336 24.955 1.00 57.38 97 HIS A O 1
ATOM 771 N N . ALA A 1 98 ? -44.026 20.470 23.303 1.00 56.78 98 ALA A N 1
ATOM 772 C CA . ALA A 1 98 ? -42.677 20.400 23.867 1.00 56.78 98 ALA A CA 1
ATOM 773 C C . ALA A 1 98 ? -42.524 21.253 25.140 1.00 56.78 98 ALA A C 1
ATOM 775 O O . ALA A 1 98 ? -41.916 20.804 26.107 1.00 56.78 98 ALA A O 1
ATOM 776 N N . LEU A 1 99 ? -43.139 22.442 25.197 1.00 55.88 99 LEU A N 1
ATOM 777 C CA . LEU A 1 99 ? -43.160 23.279 26.405 1.00 55.88 99 LEU A CA 1
ATOM 778 C C . LEU A 1 99 ? -43.914 22.616 27.571 1.00 55.88 99 LEU A C 1
ATOM 780 O O . LEU A 1 99 ? -43.554 22.837 28.725 1.00 55.88 99 LEU A O 1
ATOM 784 N N . LYS A 1 100 ? -44.904 21.752 27.294 1.00 52.78 100 LYS A N 1
ATOM 785 C CA . LYS A 1 100 ? -45.520 20.897 28.325 1.00 52.78 100 LYS A CA 1
ATOM 786 C C . LYS A 1 100 ? -44.539 19.860 28.885 1.00 52.78 100 LYS A C 1
ATOM 788 O O . LYS A 1 100 ? -44.558 19.631 30.087 1.00 52.78 100 LYS A O 1
ATOM 793 N N . GLN A 1 101 ? -43.651 19.299 28.062 1.00 50.16 101 GLN A N 1
ATOM 794 C CA . GLN A 1 101 ? -42.648 18.319 28.510 1.00 50.16 101 GLN A CA 1
ATOM 795 C C . GLN A 1 101 ? -41.416 18.942 29.185 1.00 50.16 101 GLN A C 1
ATOM 797 O O . GLN A 1 101 ? -40.743 18.279 29.971 1.00 50.16 101 GLN A O 1
ATOM 802 N N . VAL A 1 102 ? -41.146 20.234 28.967 1.00 48.97 102 VAL A N 1
ATOM 803 C CA . VAL A 1 102 ? -40.128 20.980 29.736 1.00 48.97 102 VAL A CA 1
ATOM 804 C C . VAL A 1 102 ? -40.514 21.080 31.220 1.00 48.97 102 VAL A C 1
ATOM 806 O O . VAL A 1 102 ? -39.635 21.122 32.078 1.00 48.97 102 VAL A O 1
ATOM 809 N N . ARG A 1 103 ? -41.813 21.029 31.548 1.00 48.31 103 ARG A N 1
ATOM 810 C CA . ARG A 1 103 ? -42.296 21.034 32.937 1.00 48.31 103 ARG A CA 1
ATOM 811 C C . ARG A 1 103 ? -42.069 19.705 33.681 1.00 48.31 103 ARG A C 1
ATOM 813 O O . ARG A 1 103 ? -42.143 19.705 34.903 1.00 48.31 103 ARG A O 1
ATOM 820 N N . GLU A 1 104 ? -41.731 18.616 32.982 1.00 49.38 104 GLU A N 1
ATOM 821 C CA . GLU A 1 104 ? -41.471 17.283 33.565 1.00 49.38 104 GLU A CA 1
ATOM 822 C C . GLU A 1 104 ? -39.976 16.897 33.620 1.00 49.38 104 GLU A C 1
ATOM 824 O O . GLU A 1 104 ? -39.630 15.769 33.959 1.00 49.38 104 GLU A O 1
ATOM 829 N N . GLY A 1 105 ? -39.054 17.830 33.348 1.00 52.62 105 GLY A N 1
ATOM 830 C CA . GLY A 1 105 ? -37.635 17.674 33.712 1.00 52.62 105 GLY A CA 1
ATOM 831 C C . GLY A 1 105 ? -36.793 16.695 32.876 1.00 52.62 105 GLY A C 1
ATOM 832 O O . GLY A 1 105 ? -35.645 16.442 33.227 1.00 52.62 105 GLY A O 1
ATOM 833 N N . GLN A 1 106 ? -37.288 16.169 31.750 1.00 53.41 106 GLN A N 1
ATOM 834 C CA . GLN A 1 106 ? -36.580 15.128 30.975 1.00 53.41 106 GLN A CA 1
ATOM 835 C C . GLN A 1 106 ? -35.727 15.638 29.790 1.00 53.41 106 GLN A C 1
ATOM 837 O O . GLN A 1 106 ? -35.068 14.856 29.106 1.00 53.41 106 GLN A O 1
ATOM 842 N N . VAL A 1 107 ? -35.671 16.952 29.545 1.00 51.16 107 VAL A N 1
ATOM 843 C CA . VAL A 1 107 ? -35.032 17.537 28.340 1.00 51.16 107 VAL A CA 1
ATOM 844 C C . VAL A 1 107 ? -33.497 17.653 28.432 1.00 51.16 107 VAL A C 1
ATOM 846 O O . VAL A 1 107 ? -32.834 17.965 27.445 1.00 51.16 107 VAL A O 1
ATOM 849 N N . LEU A 1 108 ? -32.884 17.323 29.572 1.00 50.38 108 LEU A N 1
ATOM 850 C CA . LEU A 1 108 ? -31.420 17.362 29.710 1.00 50.38 108 LEU A CA 1
ATOM 851 C C . LEU A 1 108 ? -30.691 16.163 29.069 1.00 50.38 108 LEU A C 1
ATOM 853 O O . LEU A 1 108 ? -29.490 16.253 28.832 1.00 50.38 108 LEU A O 1
ATOM 857 N N . HIS A 1 109 ? -31.384 15.072 28.715 1.00 50.91 109 HIS A N 1
ATOM 858 C CA . HIS A 1 109 ? -30.733 13.882 28.136 1.00 50.91 109 HIS A CA 1
ATOM 859 C C . HIS A 1 109 ? -30.491 13.994 26.616 1.00 50.91 109 HIS A C 1
ATOM 861 O O . HIS A 1 109 ? -29.583 13.371 26.077 1.00 50.91 109 HIS A O 1
ATOM 867 N N . ALA A 1 110 ? -31.263 14.803 25.884 1.00 50.19 110 ALA A N 1
ATOM 868 C CA . ALA A 1 110 ? -31.135 14.878 24.422 1.00 50.19 110 ALA A CA 1
ATOM 869 C C . ALA A 1 110 ? -29.954 15.751 23.947 1.00 50.19 110 ALA A C 1
ATOM 871 O O . ALA A 1 110 ? -29.486 15.603 22.818 1.00 50.19 110 ALA A O 1
ATOM 872 N N . LEU A 1 111 ? -29.446 16.646 24.800 1.00 52.91 111 LEU A N 1
ATOM 873 C CA . LEU A 1 111 ? -28.361 17.576 24.458 1.00 52.91 111 LEU A CA 1
ATOM 874 C C . LEU A 1 111 ? -26.955 16.988 24.684 1.00 52.91 111 LEU A C 1
ATOM 876 O O . LEU A 1 111 ? -25.975 17.536 24.181 1.00 52.91 111 LEU A O 1
ATOM 880 N N . THR A 1 112 ? -26.838 15.847 25.369 1.00 54.19 112 THR A N 1
ATOM 881 C CA . THR A 1 112 ? -25.564 15.142 25.609 1.00 54.19 112 THR A CA 1
ATOM 882 C C . THR A 1 112 ? -25.169 14.179 24.475 1.00 54.19 112 THR A C 1
ATOM 884 O O . THR A 1 112 ? -24.045 13.678 24.446 1.00 54.19 112 THR A O 1
ATOM 887 N N . GLY A 1 113 ? -26.042 13.959 23.481 1.00 51.72 113 GLY A N 1
ATOM 888 C CA . GLY A 1 113 ? -25.814 13.039 22.353 1.00 51.72 113 GLY A CA 1
ATOM 889 C C . GLY A 1 113 ? -24.799 13.503 21.292 1.00 51.72 113 GLY A C 1
ATOM 890 O O . GLY A 1 113 ? -24.481 12.752 20.370 1.00 51.72 113 GLY A O 1
ATOM 891 N N . SER A 1 114 ? -24.256 14.716 21.407 1.00 55.59 114 SER A N 1
ATOM 892 C CA . SER A 1 114 ? -23.269 15.288 20.475 1.00 55.59 114 SER A CA 1
ATOM 893 C C . SER A 1 114 ? -21.878 14.634 20.564 1.00 55.59 114 SER A C 1
ATOM 895 O O . SER A 1 114 ? -21.118 14.671 19.596 1.00 55.59 114 SER A O 1
ATOM 897 N N . SER A 1 115 ? -21.562 13.962 21.677 1.00 54.19 115 SER A N 1
ATOM 898 C CA . SER A 1 115 ? -20.279 13.271 21.893 1.00 54.19 115 SER A CA 1
ATOM 899 C C . SER A 1 115 ? -20.138 11.969 21.077 1.00 54.19 115 SER A C 1
ATOM 901 O O . SER A 1 115 ? -19.061 11.649 20.565 1.00 54.19 115 SER A O 1
ATOM 903 N N . MET A 1 116 ? -21.237 11.237 20.850 1.00 57.22 116 MET A N 1
ATOM 904 C CA . MET A 1 116 ? -21.183 9.930 20.175 1.00 57.22 116 MET A CA 1
ATOM 905 C C . MET A 1 116 ? -20.862 10.024 18.674 1.00 57.22 116 MET A C 1
ATOM 907 O O . MET A 1 116 ? -20.172 9.159 18.136 1.00 57.22 116 MET A O 1
ATOM 911 N N . PHE A 1 117 ? -21.294 11.087 17.991 1.00 54.25 117 PHE A N 1
ATOM 912 C CA . PHE A 1 117 ? -21.031 11.263 16.557 1.00 54.25 117 PHE A CA 1
ATOM 913 C C . PHE A 1 117 ? -19.586 11.672 16.250 1.00 54.25 117 PHE A C 1
ATOM 915 O O . PHE A 1 117 ? -19.061 11.315 15.195 1.00 54.25 117 PHE A O 1
ATOM 922 N N . LYS A 1 118 ? -18.923 12.380 17.174 1.00 57.16 118 LYS A N 1
ATOM 923 C CA . LYS A 1 118 ? -17.537 12.835 16.997 1.00 57.16 118 LYS A CA 1
ATOM 924 C C . LYS A 1 118 ? -16.553 11.659 17.053 1.00 57.16 118 LYS A C 1
ATOM 926 O O . LYS A 1 118 ? -15.764 11.479 16.127 1.00 57.16 118 LYS A O 1
ATOM 931 N N . SER A 1 119 ? -16.731 10.775 18.040 1.00 65.44 119 SER A N 1
ATOM 932 C CA . SER A 1 119 ? -15.910 9.563 18.197 1.00 65.44 119 SER A CA 1
ATOM 933 C C . SER A 1 119 ? -16.049 8.572 17.035 1.00 65.44 119 SER A C 1
ATOM 935 O O . SER A 1 119 ? -15.092 7.889 16.670 1.00 65.44 119 SER A O 1
ATOM 937 N N . SER A 1 120 ? -17.230 8.498 16.411 1.00 73.62 120 SER A N 1
ATOM 938 C CA . SER A 1 120 ? -17.461 7.644 15.242 1.00 73.62 120 SER A CA 1
ATOM 939 C C . SER A 1 120 ? -16.687 8.142 14.018 1.00 73.62 120 SER A C 1
ATOM 941 O O . SER A 1 120 ? -16.006 7.357 13.358 1.00 73.62 120 SER A O 1
ATOM 943 N N . ALA A 1 121 ? -16.713 9.452 13.757 1.00 79.75 121 ALA A N 1
ATOM 944 C CA . ALA A 1 121 ? -15.985 10.052 12.642 1.00 79.75 121 ALA A CA 1
ATOM 945 C C . ALA A 1 121 ? -14.460 9.929 12.809 1.00 79.75 121 ALA A C 1
ATOM 947 O O . ALA A 1 121 ? -13.745 9.673 11.840 1.00 79.75 121 ALA A O 1
ATOM 948 N N . GLU A 1 122 ? -13.951 10.072 14.032 1.00 79.50 122 GLU A N 1
ATOM 949 C CA . GLU A 1 122 ? -12.527 9.903 14.349 1.00 79.50 122 GLU A CA 1
ATOM 950 C C . GLU A 1 122 ? -12.070 8.456 14.108 1.00 79.50 122 GLU A C 1
ATOM 952 O O . GLU A 1 122 ? -11.091 8.231 13.395 1.00 79.50 122 GLU A O 1
ATOM 957 N N . LYS A 1 123 ? -12.842 7.465 14.578 1.00 83.44 123 LYS A N 1
ATOM 958 C CA . LYS A 1 123 ? -12.579 6.038 14.316 1.00 83.44 123 LYS A CA 1
ATOM 959 C C . LYS A 1 123 ? -12.617 5.694 12.827 1.00 83.44 123 LYS A C 1
ATOM 961 O O . LYS A 1 123 ? -11.817 4.888 12.357 1.00 83.44 123 LYS A O 1
ATOM 966 N N . GLN A 1 124 ? -13.529 6.302 12.069 1.00 85.56 124 GLN A N 1
ATOM 967 C CA . GLN A 1 124 ? -13.608 6.100 10.622 1.00 85.56 124 GLN A CA 1
ATOM 968 C C . GLN A 1 124 ? -12.402 6.678 9.886 1.00 85.56 124 GLN A C 1
ATOM 970 O O . GLN A 1 124 ? -11.869 6.023 8.991 1.00 85.56 124 GLN A O 1
ATOM 975 N N . ASN A 1 125 ? -11.956 7.876 10.266 1.00 88.25 125 ASN A N 1
ATOM 976 C CA . ASN A 1 125 ? -10.746 8.465 9.701 1.00 88.25 125 ASN A CA 1
ATOM 977 C C . ASN A 1 125 ? -9.525 7.591 9.982 1.00 88.25 125 ASN A C 1
ATOM 979 O O . ASN A 1 125 ? -8.723 7.362 9.080 1.00 88.25 125 ASN A O 1
ATOM 983 N N . GLU A 1 126 ? -9.419 7.052 11.193 1.00 89.00 126 GLU A N 1
ATOM 984 C CA . GLU A 1 126 ? -8.315 6.170 11.552 1.00 89.00 126 GLU A CA 1
ATOM 985 C C . GLU A 1 126 ? -8.330 4.871 10.741 1.00 89.00 126 GLU A C 1
ATOM 987 O O . GLU A 1 126 ? -7.343 4.522 10.096 1.00 89.00 126 GLU A O 1
ATOM 992 N N . ALA A 1 127 ? -9.486 4.215 10.636 1.00 89.50 127 ALA A N 1
ATOM 993 C CA . ALA A 1 127 ? -9.629 3.020 9.809 1.00 89.50 127 ALA A CA 1
ATOM 994 C C . ALA A 1 127 ? -9.270 3.275 8.331 1.00 89.50 127 ALA A C 1
ATOM 996 O O . ALA A 1 127 ? -8.694 2.409 7.669 1.00 89.50 127 ALA A O 1
ATOM 997 N N . LEU A 1 128 ? -9.589 4.460 7.798 1.00 92.44 128 LEU A N 1
ATOM 998 C CA . LEU A 1 128 ? -9.199 4.853 6.443 1.00 92.44 128 LEU A CA 1
ATOM 999 C C . LEU A 1 128 ? -7.686 5.056 6.311 1.00 92.44 128 LEU A C 1
ATOM 1001 O O . LEU A 1 128 ? -7.112 4.591 5.327 1.00 92.44 128 LEU A O 1
ATOM 1005 N N . ARG A 1 129 ? -7.033 5.694 7.291 1.00 93.12 129 ARG A N 1
ATOM 1006 C CA . ARG A 1 129 ? -5.568 5.849 7.310 1.00 93.12 129 ARG A CA 1
ATOM 1007 C C . ARG A 1 129 ? -4.872 4.496 7.298 1.00 93.12 129 ARG A C 1
ATOM 1009 O O . ARG A 1 129 ? -4.004 4.284 6.455 1.00 93.12 129 ARG A O 1
ATOM 1016 N N . VAL A 1 130 ? -5.321 3.570 8.147 1.00 95.81 130 VAL A N 1
ATOM 1017 C CA . VAL A 1 130 ? -4.778 2.208 8.210 1.00 95.81 130 VAL A CA 1
ATOM 1018 C C . VAL A 1 130 ? -4.950 1.498 6.870 1.00 95.81 130 VAL A C 1
ATOM 1020 O O . VAL A 1 130 ? -3.981 0.990 6.311 1.00 95.81 130 VAL A O 1
ATOM 1023 N N . LYS A 1 131 ? -6.161 1.507 6.295 1.00 95.31 131 LYS A N 1
ATOM 1024 C CA . LYS A 1 131 ? -6.407 0.872 4.989 1.00 95.31 131 LYS A CA 1
ATOM 1025 C C . LYS A 1 131 ? -5.523 1.459 3.891 1.00 95.31 131 LYS A C 1
ATOM 1027 O O . LYS A 1 131 ? -4.963 0.696 3.109 1.00 95.31 131 LYS A O 1
ATOM 1032 N N . ASN A 1 132 ? -5.383 2.781 3.838 1.00 95.94 132 ASN A N 1
ATOM 1033 C CA . ASN A 1 132 ? -4.548 3.446 2.842 1.00 95.94 132 ASN A CA 1
ATOM 1034 C C . ASN A 1 132 ? -3.077 3.062 3.001 1.00 95.94 132 ASN A C 1
ATOM 1036 O O . ASN A 1 132 ? -2.456 2.670 2.021 1.00 95.94 132 ASN A O 1
ATOM 1040 N N . ALA A 1 133 ? -2.538 3.103 4.220 1.00 96.62 133 ALA A N 1
ATOM 1041 C CA . ALA A 1 133 ? -1.150 2.733 4.482 1.00 96.62 133 ALA A CA 1
ATOM 1042 C C . ALA A 1 133 ? -0.861 1.269 4.105 1.00 96.62 133 ALA A C 1
ATOM 1044 O O . ALA A 1 133 ? 0.145 0.978 3.458 1.00 96.62 133 ALA A O 1
ATOM 1045 N N . VAL A 1 134 ? -1.784 0.358 4.424 1.00 97.75 134 VAL A N 1
ATOM 1046 C CA . VAL A 1 134 ? -1.678 -1.059 4.053 1.00 97.75 134 VAL A CA 1
ATOM 1047 C C . VAL A 1 134 ? -1.714 -1.240 2.531 1.00 97.75 134 VAL A C 1
ATOM 1049 O O . VAL A 1 134 ? -0.903 -1.990 1.990 1.00 97.75 134 VAL A O 1
ATOM 1052 N N . TYR A 1 135 ? -2.598 -0.543 1.809 1.00 97.62 135 TYR A N 1
ATOM 1053 C CA . TYR A 1 135 ? -2.605 -0.596 0.342 1.00 97.62 135 TYR A CA 1
ATOM 1054 C C . TYR A 1 135 ? -1.340 0.002 -0.272 1.00 97.62 135 TYR A C 1
ATOM 1056 O O . TYR A 1 135 ? -0.798 -0.587 -1.205 1.00 97.62 135 TYR A O 1
ATOM 1064 N N . CYS A 1 136 ? -0.838 1.115 0.270 1.00 97.31 136 CYS A N 1
ATOM 1065 C CA . CYS A 1 136 ? 0.431 1.701 -0.151 1.00 97.31 136 CYS A CA 1
ATOM 1066 C C . CYS A 1 136 ? 1.572 0.688 -0.029 1.00 97.31 136 CYS A C 1
ATOM 1068 O O . CYS A 1 136 ? 2.362 0.571 -0.956 1.00 97.31 136 CYS A O 1
ATOM 1070 N N . ALA A 1 137 ? 1.625 -0.093 1.052 1.00 97.81 137 ALA A N 1
ATOM 1071 C CA . ALA A 1 137 ? 2.640 -1.129 1.227 1.00 97.81 137 ALA A CA 1
ATOM 1072 C C . ALA A 1 137 ? 2.575 -2.222 0.146 1.00 97.81 137 ALA A C 1
ATOM 1074 O O . ALA A 1 137 ? 3.610 -2.619 -0.396 1.00 97.81 137 ALA A O 1
ATOM 1075 N N . VAL A 1 138 ? 1.367 -2.681 -0.209 1.00 97.31 138 VAL A N 1
ATOM 1076 C CA . VAL A 1 138 ? 1.192 -3.671 -1.284 1.00 97.31 138 VAL A CA 1
ATOM 1077 C C . VAL A 1 138 ? 1.629 -3.087 -2.627 1.00 97.31 138 VAL A C 1
ATOM 1079 O O . VAL A 1 138 ? 2.460 -3.686 -3.303 1.00 97.31 138 VAL A O 1
ATOM 1082 N N . ILE A 1 139 ? 1.114 -1.909 -2.991 1.00 96.00 139 ILE A N 1
ATOM 1083 C CA . ILE A 1 139 ? 1.392 -1.265 -4.284 1.00 96.00 139 ILE A CA 1
ATOM 1084 C C . ILE A 1 139 ? 2.877 -0.933 -4.418 1.00 96.00 139 ILE A C 1
ATOM 1086 O O . ILE A 1 139 ? 3.469 -1.214 -5.451 1.00 96.00 139 ILE A O 1
ATOM 1090 N N . PHE A 1 140 ? 3.491 -0.381 -3.371 1.00 96.62 140 PHE A N 1
ATOM 1091 C CA . PHE A 1 140 ? 4.910 -0.039 -3.367 1.00 96.62 140 PHE A CA 1
ATOM 1092 C C . PHE A 1 140 ? 5.786 -1.269 -3.611 1.00 96.62 140 PHE A C 1
ATOM 1094 O O . PHE A 1 140 ? 6.747 -1.201 -4.370 1.00 96.62 140 PHE A O 1
ATOM 1101 N N . THR A 1 141 ? 5.422 -2.413 -3.026 1.00 95.25 141 THR A N 1
ATOM 1102 C CA . THR A 1 141 ? 6.156 -3.666 -3.237 1.00 95.25 141 THR A CA 1
ATOM 1103 C C . THR A 1 141 ? 6.070 -4.136 -4.687 1.00 95.25 141 THR A C 1
ATOM 1105 O O . THR A 1 141 ? 7.085 -4.521 -5.258 1.00 95.25 141 THR A O 1
ATOM 1108 N N . GLU A 1 142 ? 4.882 -4.110 -5.296 1.00 94.19 142 GLU A N 1
ATOM 1109 C CA . GLU A 1 142 ? 4.731 -4.526 -6.697 1.00 94.19 142 GLU A CA 1
ATOM 1110 C C . GLU A 1 142 ? 5.398 -3.527 -7.656 1.00 94.19 142 GLU A C 1
ATOM 1112 O O . GLU A 1 142 ? 6.111 -3.941 -8.564 1.00 94.19 142 GLU A O 1
ATOM 1117 N N . PHE A 1 143 ? 5.296 -2.225 -7.379 1.00 94.31 143 PHE A N 1
ATOM 1118 C CA . PHE A 1 143 ? 6.003 -1.183 -8.124 1.00 94.31 143 PHE A CA 1
ATOM 1119 C C . PHE A 1 143 ? 7.521 -1.403 -8.126 1.00 94.31 143 PHE A C 1
ATOM 1121 O O . PHE A 1 143 ? 8.157 -1.309 -9.171 1.00 94.31 143 PHE A O 1
ATOM 1128 N N . LEU A 1 144 ? 8.119 -1.730 -6.974 1.00 92.19 144 LEU A N 1
ATOM 1129 C CA . LEU A 1 144 ? 9.555 -2.012 -6.903 1.00 92.19 144 LEU A CA 1
ATOM 1130 C C . LEU A 1 144 ? 9.952 -3.238 -7.733 1.00 92.19 144 LEU A C 1
ATOM 1132 O O . LEU A 1 144 ? 11.043 -3.249 -8.298 1.00 92.19 144 LEU A O 1
ATOM 1136 N N . LYS A 1 145 ? 9.088 -4.257 -7.827 1.00 90.81 145 LYS A N 1
ATOM 1137 C CA . LYS A 1 145 ? 9.345 -5.429 -8.678 1.00 90.81 145 LYS A CA 1
ATOM 1138 C C . LYS A 1 145 ? 9.309 -5.066 -10.155 1.00 90.81 145 LYS A C 1
ATOM 1140 O O . LYS A 1 145 ? 10.197 -5.483 -10.886 1.00 90.81 145 LYS A O 1
ATOM 1145 N N . GLU A 1 146 ? 8.321 -4.287 -10.586 1.00 90.62 146 GLU A N 1
ATOM 1146 C CA . GLU A 1 146 ? 8.239 -3.811 -11.970 1.00 90.62 146 GLU A CA 1
ATOM 1147 C C . GLU A 1 146 ? 9.432 -2.918 -12.314 1.00 90.62 146 GLU A C 1
ATOM 1149 O O . GLU A 1 146 ? 10.073 -3.110 -13.343 1.00 90.62 146 GLU A O 1
ATOM 1154 N N . LEU A 1 147 ? 9.799 -2.004 -11.411 1.00 87.75 147 LEU A N 1
ATOM 1155 C CA . LEU A 1 147 ? 10.984 -1.166 -11.563 1.00 87.75 147 LEU A CA 1
ATOM 1156 C C . LEU A 1 147 ? 12.257 -2.013 -11.698 1.00 87.75 147 LEU A C 1
ATOM 1158 O O . LEU A 1 147 ? 13.080 -1.742 -12.570 1.00 87.75 147 LEU A O 1
ATOM 1162 N N . ALA A 1 148 ? 12.413 -3.045 -10.864 1.00 84.62 148 ALA A N 1
ATOM 1163 C CA . ALA A 1 148 ? 13.546 -3.962 -10.933 1.00 84.62 148 ALA A CA 1
ATOM 1164 C C . ALA A 1 148 ? 13.554 -4.773 -12.238 1.00 84.62 148 ALA A C 1
ATOM 1166 O O . ALA A 1 148 ? 14.610 -4.919 -12.848 1.00 84.62 148 ALA A O 1
ATOM 1167 N N . ALA A 1 149 ? 12.392 -5.248 -12.693 1.00 86.94 149 ALA A N 1
ATOM 1168 C CA . ALA A 1 149 ? 12.257 -5.974 -13.951 1.00 86.94 149 ALA A CA 1
ATOM 1169 C C . ALA A 1 149 ? 12.647 -5.099 -15.154 1.00 86.94 149 ALA A C 1
ATOM 1171 O O . ALA A 1 149 ? 13.453 -5.525 -15.976 1.00 86.94 149 ALA A O 1
ATOM 1172 N N . ILE A 1 150 ? 12.166 -3.852 -15.210 1.00 84.19 150 ILE A N 1
ATOM 1173 C CA . ILE A 1 150 ? 12.516 -2.884 -16.264 1.00 84.19 150 ILE A CA 1
ATOM 1174 C C . ILE A 1 150 ? 14.012 -2.546 -16.218 1.00 84.19 150 ILE A C 1
ATOM 1176 O O . ILE A 1 150 ? 14.686 -2.497 -17.248 1.00 84.19 150 ILE A O 1
ATOM 1180 N N . ALA A 1 151 ? 14.559 -2.323 -15.020 1.00 80.31 151 ALA A N 1
ATOM 1181 C CA . ALA A 1 151 ? 15.984 -2.066 -14.848 1.00 80.31 151 ALA A CA 1
ATOM 1182 C C . ALA A 1 151 ? 16.835 -3.250 -15.332 1.00 80.31 151 ALA A C 1
ATOM 1184 O O . ALA A 1 151 ? 17.862 -3.033 -15.973 1.00 80.31 151 ALA A O 1
ATOM 1185 N N . GLN A 1 152 ? 16.401 -4.483 -15.057 1.00 81.81 152 GLN A N 1
ATOM 1186 C CA . GLN A 1 152 ? 17.080 -5.697 -15.496 1.00 81.81 152 GLN A CA 1
ATOM 1187 C C . GLN A 1 152 ? 16.972 -5.908 -17.009 1.00 81.81 152 GLN A C 1
ATOM 1189 O O . GLN A 1 152 ? 17.981 -6.198 -17.638 1.00 81.81 152 GLN A O 1
ATOM 1194 N N . GLU A 1 153 ? 15.795 -5.728 -17.613 1.00 78.50 153 GLU A N 1
ATOM 1195 C CA . GLU A 1 153 ? 15.606 -5.842 -19.068 1.00 78.50 153 GLU A CA 1
ATOM 1196 C C . GLU A 1 153 ? 16.579 -4.933 -19.834 1.00 78.50 153 GLU A C 1
ATOM 1198 O O . GLU A 1 153 ? 17.109 -5.296 -20.885 1.00 78.50 153 GLU A O 1
ATOM 1203 N N . HIS A 1 154 ? 16.867 -3.754 -19.284 1.00 70.25 154 HIS A N 1
ATOM 1204 C CA . HIS A 1 154 ? 17.718 -2.771 -19.940 1.00 70.25 154 HIS A CA 1
ATOM 1205 C C . HIS A 1 154 ? 19.170 -2.736 -19.433 1.00 70.25 154 HIS A C 1
ATOM 1207 O O . HIS A 1 154 ? 19.997 -2.072 -20.059 1.00 70.25 154 HIS A O 1
ATOM 1213 N N . SER A 1 155 ? 19.523 -3.468 -18.370 1.00 65.06 155 SER A N 1
ATOM 1214 C CA . SER A 1 155 ? 20.918 -3.631 -17.929 1.00 65.06 155 SER A CA 1
ATOM 1215 C C . SER A 1 155 ? 21.708 -4.618 -18.799 1.00 65.06 155 SER A C 1
ATOM 1217 O O . SER A 1 155 ? 22.934 -4.551 -18.831 1.00 65.06 155 SER A O 1
ATOM 1219 N N . VAL A 1 156 ? 21.022 -5.481 -19.563 1.00 54.84 156 VAL A N 1
ATOM 1220 C CA . VAL A 1 156 ? 21.641 -6.503 -20.433 1.00 54.84 156 VAL A CA 1
ATOM 1221 C C . VAL A 1 156 ? 22.083 -5.973 -21.807 1.00 54.84 156 VAL A C 1
ATOM 1223 O O . VAL A 1 156 ? 22.718 -6.695 -22.565 1.00 54.84 156 VAL A O 1
ATOM 1226 N N . THR A 1 157 ? 21.797 -4.711 -22.153 1.00 52.34 157 THR A N 1
ATOM 1227 C CA . THR A 1 157 ? 22.266 -4.098 -23.414 1.00 52.34 157 THR A CA 1
ATOM 1228 C C . THR A 1 157 ? 23.481 -3.197 -23.177 1.00 52.34 157 THR A C 1
ATOM 1230 O O . THR A 1 157 ? 23.414 -1.978 -23.332 1.00 52.34 157 THR A O 1
ATOM 1233 N N . SER A 1 158 ? 24.607 -3.805 -22.806 1.00 45.31 158 SER A N 1
ATOM 1234 C CA . SER A 1 158 ? 25.935 -3.215 -22.996 1.00 45.31 158 SER A CA 1
ATOM 1235 C C . SER A 1 158 ? 26.689 -4.076 -24.014 1.00 45.31 158 SER A C 1
ATOM 1237 O O . SER A 1 158 ? 27.127 -5.167 -23.658 1.00 45.31 158 SER A O 1
ATOM 1239 N N . PRO A 1 159 ? 26.847 -3.640 -25.277 1.00 49.66 159 PRO A N 1
ATOM 1240 C CA . PRO A 1 159 ? 27.580 -4.399 -26.294 1.00 49.66 159 PRO A CA 1
ATOM 1241 C C . PRO A 1 159 ? 29.114 -4.353 -26.111 1.00 49.66 159 PRO A C 1
ATOM 1243 O O . PRO A 1 159 ? 29.842 -4.615 -27.056 1.00 49.66 159 PRO A O 1
ATOM 1246 N N . PHE A 1 160 ? 29.629 -4.020 -24.923 1.00 53.84 160 PHE A N 1
ATOM 1247 C CA . PHE A 1 160 ? 31.055 -3.741 -24.694 1.00 53.84 160 PHE A CA 1
ATOM 1248 C C . PHE A 1 160 ? 31.819 -4.831 -23.921 1.00 53.84 160 PHE A C 1
ATOM 1250 O O . PHE A 1 160 ? 32.798 -4.527 -23.250 1.00 53.84 160 PHE A O 1
ATOM 1257 N N . LEU A 1 161 ? 31.409 -6.101 -24.006 1.00 51.88 161 LEU A N 1
ATOM 1258 C CA . LEU A 1 161 ? 32.200 -7.229 -23.481 1.00 51.88 161 LEU A CA 1
ATOM 1259 C C . LEU A 1 161 ? 32.342 -8.384 -24.483 1.00 51.88 161 LEU A C 1
ATOM 1261 O O . LEU A 1 161 ? 32.220 -9.546 -24.115 1.00 51.88 161 LEU A O 1
ATOM 1265 N N . LEU A 1 162 ? 32.614 -8.066 -25.749 1.00 55.50 162 LEU A N 1
ATOM 1266 C CA . LEU A 1 162 ? 33.193 -9.011 -26.709 1.00 55.50 162 LEU A CA 1
ATOM 1267 C C . LEU A 1 162 ? 34.116 -8.256 -27.672 1.00 55.50 162 LEU A C 1
ATOM 1269 O O . LEU A 1 162 ? 33.813 -8.146 -28.847 1.00 55.50 162 LEU A O 1
ATOM 1273 N N . GLU A 1 163 ? 35.218 -7.709 -27.168 1.00 49.94 163 GLU A N 1
ATOM 1274 C CA . GLU A 1 163 ? 36.477 -7.641 -27.921 1.00 49.94 163 GLU A CA 1
ATOM 1275 C C . GLU A 1 163 ? 37.632 -7.661 -26.914 1.00 49.94 163 GLU A C 1
ATOM 1277 O O . GLU A 1 163 ? 37.640 -6.883 -25.959 1.00 49.94 163 GLU A O 1
ATOM 1282 N N . GLY A 1 164 ? 38.581 -8.582 -27.106 1.00 53.28 164 GLY A N 1
ATOM 1283 C CA . GLY A 1 164 ? 39.830 -8.638 -26.341 1.00 53.28 164 GLY A CA 1
ATOM 1284 C C . GLY A 1 164 ? 40.056 -9.909 -25.520 1.00 53.28 164 GLY A C 1
ATOM 1285 O O . GLY A 1 164 ? 40.390 -9.831 -24.341 1.00 53.28 164 GLY A O 1
ATOM 1286 N N . SER A 1 165 ? 39.883 -11.090 -26.107 1.00 50.16 165 SER A N 1
ATOM 1287 C CA . SER A 1 165 ? 40.584 -12.302 -25.651 1.00 50.16 165 SER A CA 1
ATOM 1288 C C . SER A 1 165 ? 40.890 -13.194 -26.845 1.00 50.16 165 SER A C 1
ATOM 1290 O O . SER A 1 165 ? 40.492 -14.351 -26.872 1.00 50.16 165 SER A O 1
ATOM 1292 N N . GLU A 1 166 ? 41.575 -12.628 -27.835 1.00 48.59 166 GLU A N 1
ATOM 1293 C CA . GLU A 1 166 ? 42.315 -13.392 -28.835 1.00 48.59 166 GLU A CA 1
ATOM 1294 C C . GLU A 1 166 ? 43.666 -12.687 -29.055 1.00 48.59 166 GLU A C 1
ATOM 1296 O O . GLU A 1 166 ? 43.696 -11.468 -29.234 1.00 48.59 166 GLU A O 1
ATOM 1301 N N . GLU A 1 167 ? 44.726 -13.502 -28.993 1.00 42.16 167 GLU A N 1
ATOM 1302 C CA . GLU A 1 167 ? 46.178 -13.245 -29.135 1.00 42.16 167 GLU A CA 1
ATOM 1303 C C . GLU A 1 167 ? 46.995 -12.746 -27.926 1.00 42.16 167 GLU A C 1
ATOM 1305 O O . GLU A 1 167 ? 46.990 -11.541 -27.588 1.00 42.16 167 GLU A O 1
#

pLDDT: mean 70.05, std 19.72, range [36.66, 97.81]

Foldseek 3Di:
DVVVLVCLCVVDPVVVLVVLVVVLVVVCVVDPCLVVLLVVLVVVVVVVVPPPPVPDPPCPPPPCPVVVPPPPCPDDPVSVVVCVVPDPPVVVVVVVVVVVVVVVPPPPVVVVVPVVVVVVVVVVVVVVVSNVSSNSVVVSVVVVVVSVVVSVVPVPPDPPPPDDDDD

Secondary structure (DSSP, 8-state):
-HHHHHHHHHHS-HHHHHHHHHHHHHHHHH-TTHHHHHHHHHHHHHHHHTS-TTS-TT-PPP----TTS-------HHHHHHHHHH-HHHHHHHHHHHHHHHTTT-TTSSSTTHHHHHHHHHHHHHHHHHHHHHHHHHHHHHHHHHHHHHHHHHHT----SSS----

Organism: Callorhinchus milii (NCBI:txid7868)

Sequence (167 aa):
MCLRVTLVFLSVPPQVLGSVKNKIELFAGTQEDFPTLLFKARKYLIARGKLDWTDSPGTVPPLRRSDTLVRSRKPSLGELILRHTHSPTRARQAAQHALKQVREGQVLHALTGSSMFKSSAEKQNEALRVKNAVYCAVIFTEFLKELAAIAQEHSVTSPFLLEGSEE

InterPro domains:
  IPR019384 FHF complex subunit HOOK interacting protein [PTHR21705] (15-156)
  IPR045668 FHF complex subunit HOOK-interacting protein, KELAA motif [PF19311] (128-158)

Radius of gyration: 29.72 Å; chains: 1; bounding box: 95×41×63 Å